Protein AF-A0A920QFM1-F1 (afdb_monomer_lite)

Secondary structure (DSSP, 8-state):
-HHHHHHHHHH-TTTTTSPPEEESS--SHHHHHHHHHTT-SEEE-SHHHHHH-GGGG---

Radius of gyration: 12.33 Å; chains: 1; bounding box: 22×18×40 Å

pLDDT: mean 93.04, std 6.97, range [58.28, 97.44]

Foldseek 3Di:
DQLVVLLVQCPDPVRVPPAAEGEDDDQAVVSQVSSVVSPHPYYDDDPNCVVPNPCSPDDD

Sequence (60 aa):
MALFMVTEIAKDPETSNLPISAIGGISNWRDATEFIVMGAGGVQVCTAAMHYGFKIVEND

S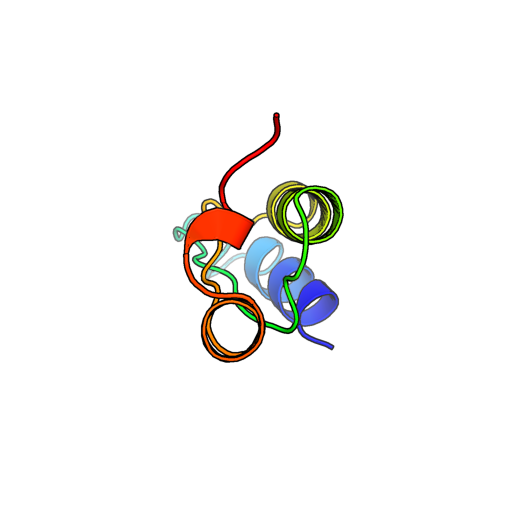tructure (mmCIF, N/CA/C/O backbone):
data_AF-A0A920QFM1-F1
#
_entry.id   AF-A0A920QFM1-F1
#
loop_
_atom_site.group_PDB
_atom_site.id
_atom_site.type_symbol
_atom_site.label_atom_id
_atom_site.label_alt_id
_atom_site.label_comp_id
_atom_site.label_asym_id
_atom_site.label_entity_id
_atom_site.label_seq_id
_atom_site.pdbx_PDB_ins_code
_atom_site.Cartn_x
_atom_site.Cartn_y
_atom_site.Cartn_z
_atom_site.occupancy
_atom_site.B_iso_or_equiv
_atom_site.auth_seq_id
_atom_site.auth_comp_id
_atom_site.auth_asym_id
_atom_site.auth_atom_id
_atom_site.pdbx_PDB_model_num
ATOM 1 N N . MET A 1 1 ? 2.227 -10.493 4.904 1.00 68.12 1 MET A N 1
ATOM 2 C CA . MET A 1 1 ? 3.004 -9.802 5.961 1.00 68.12 1 MET A CA 1
ATOM 3 C C . MET A 1 1 ? 2.645 -8.324 6.094 1.00 68.12 1 MET A C 1
ATOM 5 O O . MET A 1 1 ? 2.355 -7.943 7.209 1.00 68.12 1 MET A O 1
ATOM 9 N N . ALA A 1 2 ? 2.554 -7.497 5.048 1.00 87.00 2 ALA A N 1
ATOM 10 C CA . ALA A 1 2 ? 2.086 -6.106 5.219 1.00 87.00 2 ALA A CA 1
ATOM 11 C C . ALA A 1 2 ? 0.555 -5.973 5.382 1.00 87.00 2 ALA A C 1
ATOM 13 O O . ALA A 1 2 ? 0.089 -5.205 6.216 1.00 87.00 2 AL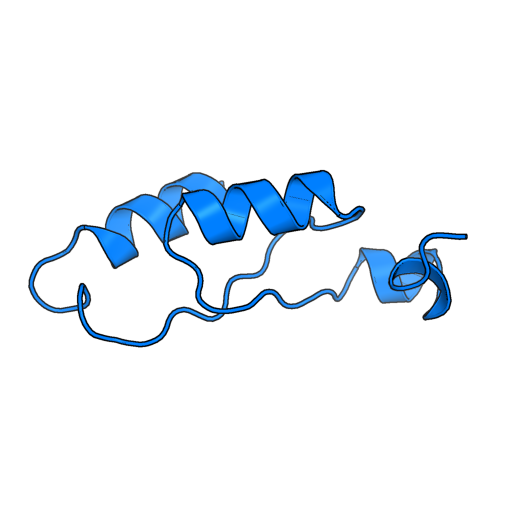A A O 1
ATOM 14 N N . LEU A 1 3 ? -0.218 -6.785 4.653 1.00 91.19 3 LEU A N 1
ATOM 15 C CA . LEU A 1 3 ? -1.684 -6.758 4.686 1.00 91.19 3 LEU A CA 1
ATOM 16 C C . LEU A 1 3 ? -2.261 -6.979 6.098 1.00 91.19 3 LEU A C 1
ATOM 18 O O . LEU A 1 3 ? -3.097 -6.219 6.564 1.00 91.19 3 LEU A O 1
ATOM 22 N N . PHE A 1 4 ? -1.733 -7.986 6.800 1.00 93.44 4 PHE A N 1
ATOM 23 C CA . PHE A 1 4 ? -2.150 -8.325 8.161 1.00 93.44 4 PHE A CA 1
ATOM 24 C C . PHE A 1 4 ? -1.801 -7.212 9.158 1.00 93.44 4 PHE A C 1
ATOM 26 O O . PHE A 1 4 ? -2.616 -6.873 10.001 1.00 93.44 4 PHE A O 1
ATOM 33 N N . MET A 1 5 ? -0.617 -6.597 9.031 1.00 94.81 5 MET A N 1
ATOM 34 C CA . MET A 1 5 ? -0.225 -5.479 9.898 1.00 94.81 5 MET A CA 1
ATOM 35 C C . MET A 1 5 ? -1.165 -4.280 9.734 1.00 94.81 5 MET A C 1
ATOM 37 O O . MET A 1 5 ? -1.533 -3.664 10.727 1.00 94.81 5 MET A O 1
ATOM 41 N N . VAL A 1 6 ? -1.598 -3.981 8.504 1.00 96.38 6 VAL A N 1
ATOM 42 C CA . VAL A 1 6 ? -2.586 -2.919 8.250 1.00 96.38 6 VAL A CA 1
ATOM 43 C C . VAL A 1 6 ? -3.917 -3.236 8.920 1.00 96.38 6 VAL A C 1
ATOM 45 O O . VAL A 1 6 ? -4.476 -2.361 9.571 1.00 96.38 6 VAL A O 1
ATOM 48 N N . THR A 1 7 ? -4.389 -4.479 8.828 1.00 96.00 7 THR A N 1
ATOM 49 C CA . THR A 1 7 ? -5.625 -4.904 9.494 1.00 96.00 7 THR A CA 1
ATOM 50 C C . THR A 1 7 ? -5.553 -4.755 11.010 1.00 96.00 7 THR A C 1
ATOM 52 O O . THR A 1 7 ? -6.518 -4.294 11.614 1.00 96.00 7 THR A O 1
ATOM 55 N N . GLU A 1 8 ? -4.440 -5.148 11.630 1.00 96.69 8 GLU A N 1
ATOM 56 C CA . GLU A 1 8 ? -4.283 -5.051 13.084 1.00 96.69 8 GLU A CA 1
ATOM 57 C C . GLU A 1 8 ? -4.245 -3.591 13.544 1.00 96.69 8 GLU A C 1
ATOM 59 O O . GLU A 1 8 ? -4.968 -3.232 14.467 1.00 96.69 8 GLU A O 1
ATOM 64 N N . ILE A 1 9 ? -3.500 -2.726 12.844 1.00 95.88 9 ILE A N 1
ATOM 65 C CA . ILE A 1 9 ? -3.463 -1.283 13.139 1.00 95.88 9 ILE A CA 1
ATOM 66 C C . ILE A 1 9 ? -4.856 -0.666 12.949 1.00 95.88 9 ILE A C 1
ATOM 68 O O . ILE A 1 9 ? -5.355 0.024 13.828 1.00 95.88 9 ILE A O 1
ATOM 72 N N . ALA A 1 10 ? -5.544 -0.963 11.845 1.00 96.38 10 ALA A N 1
ATOM 73 C CA . ALA A 1 10 ? -6.878 -0.419 11.585 1.00 96.38 10 ALA A CA 1
ATOM 74 C C . ALA A 1 10 ? -7.922 -0.831 12.641 1.00 96.38 10 ALA A C 1
ATOM 76 O O . ALA A 1 10 ? -8.897 -0.111 12.859 1.00 96.38 10 ALA A O 1
ATOM 77 N N . LYS A 1 11 ? -7.741 -1.988 13.289 1.00 96.31 11 LYS A N 1
ATOM 78 C CA . LYS A 1 11 ? -8.642 -2.502 14.331 1.00 96.31 11 LYS A CA 1
ATOM 79 C C . LYS A 1 11 ? -8.267 -2.062 15.743 1.00 96.31 11 LYS A C 1
ATOM 81 O O . LYS A 1 11 ? -9.110 -2.174 16.634 1.00 96.31 11 LYS A O 1
ATOM 86 N N . ASP A 1 12 ? -7.039 -1.605 15.963 1.00 97.19 12 ASP A N 1
ATOM 87 C CA . ASP A 1 12 ? -6.586 -1.181 17.282 1.00 97.19 12 ASP A CA 1
ATOM 88 C C . ASP A 1 12 ? -7.351 0.085 17.723 1.00 97.19 12 ASP A C 1
ATOM 90 O O . ASP A 1 12 ? -7.343 1.084 16.999 1.00 97.19 12 ASP A O 1
ATOM 94 N N . PRO A 1 13 ? -8.008 0.094 18.899 1.00 96.62 13 PRO A N 1
ATOM 95 C CA . PRO A 1 13 ? -8.780 1.244 19.366 1.00 96.62 13 PRO A CA 1
ATOM 96 C C . PRO A 1 13 ? -7.992 2.558 19.405 1.00 96.62 13 PRO A C 1
ATOM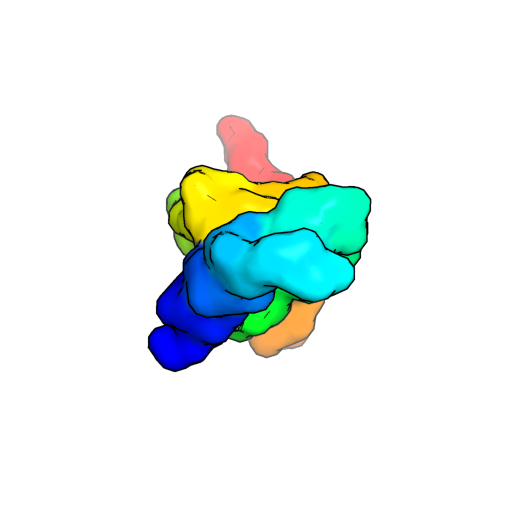 98 O O . PRO A 1 13 ? -8.560 3.604 19.083 1.00 96.62 13 PRO A O 1
ATOM 101 N N . GLU A 1 14 ? -6.703 2.520 19.753 1.00 97.44 14 GLU A N 1
ATOM 102 C CA . GLU A 1 14 ? -5.853 3.711 19.864 1.00 97.44 14 GLU A CA 1
ATOM 103 C C . GLU A 1 14 ? -5.518 4.313 18.496 1.00 97.44 14 GLU A C 1
ATOM 105 O O . GLU A 1 14 ? -5.291 5.519 18.387 1.00 97.44 14 GLU A O 1
ATOM 110 N N . THR A 1 15 ? -5.519 3.494 17.440 1.00 96.25 15 THR A N 1
ATOM 111 C CA . THR A 1 15 ? -5.104 3.919 16.092 1.00 96.25 15 THR A CA 1
ATOM 112 C C . THR A 1 15 ? -6.207 3.839 15.033 1.00 96.25 15 THR A C 1
ATOM 114 O O . THR A 1 15 ? -6.026 4.359 13.935 1.00 96.25 15 THR A O 1
ATOM 117 N N . SER A 1 16 ? -7.388 3.322 15.383 1.00 94.19 16 SER A N 1
ATOM 118 C CA . SER A 1 16 ? -8.550 3.110 14.499 1.00 94.19 16 SER A CA 1
ATOM 119 C C . SER A 1 16 ? -9.047 4.351 13.745 1.00 94.19 16 SER A C 1
ATOM 121 O O . SER A 1 16 ? -9.661 4.227 12.689 1.00 94.19 16 SER A O 1
ATOM 123 N N . ASN A 1 17 ? -8.779 5.551 14.266 1.00 94.31 17 ASN A N 1
ATOM 124 C CA . ASN A 1 17 ? -9.169 6.822 13.643 1.00 94.31 17 ASN A CA 1
ATOM 125 C C . ASN A 1 17 ? -7.996 7.563 12.982 1.00 94.31 17 ASN A C 1
ATOM 127 O O . ASN A 1 17 ? -8.168 8.688 12.507 1.00 94.31 17 ASN A O 1
ATOM 131 N N . LEU A 1 18 ? -6.798 6.978 12.974 1.00 97.12 18 LEU A N 1
ATOM 132 C CA . LEU A 1 18 ? -5.632 7.578 12.339 1.00 97.12 18 LEU A CA 1
ATOM 133 C C . LEU A 1 18 ? -5.568 7.177 10.859 1.00 97.12 18 LEU A C 1
ATO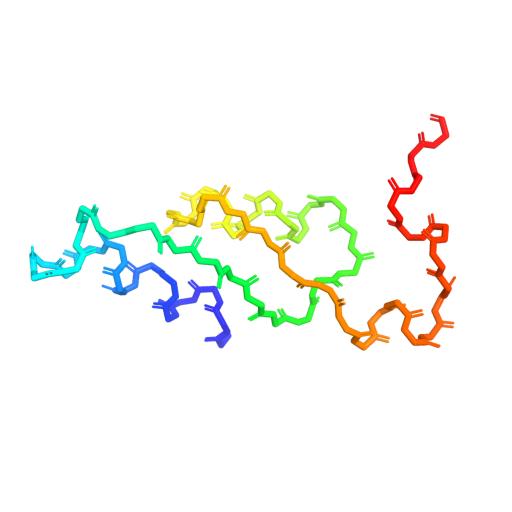M 135 O O . LEU A 1 18 ? -5.847 6.030 10.511 1.00 97.12 18 LEU A O 1
ATOM 139 N N . PRO A 1 19 ? -5.181 8.096 9.958 1.00 96.69 19 PRO A N 1
ATOM 140 C CA . PRO A 1 19 ? -5.020 7.765 8.551 1.00 96.69 19 PRO A CA 1
ATOM 141 C C . PRO A 1 19 ? -3.857 6.783 8.356 1.00 96.69 19 PRO A C 1
ATOM 143 O O . PRO A 1 19 ? -2.729 7.046 8.776 1.00 96.69 19 PRO A O 1
ATOM 146 N N . ILE A 1 20 ? -4.118 5.673 7.664 1.00 96.88 20 ILE A N 1
ATOM 147 C CA . ILE A 1 20 ? -3.112 4.649 7.364 1.00 96.88 20 ILE A CA 1
ATOM 148 C C . ILE A 1 20 ? -2.637 4.798 5.916 1.00 96.88 20 ILE A C 1
ATOM 150 O O . ILE A 1 20 ? -3.432 4.723 4.977 1.00 96.88 20 ILE A O 1
ATOM 154 N N . SER A 1 21 ? -1.325 4.963 5.739 1.00 96.12 21 SER A N 1
ATOM 155 C CA . SER A 1 21 ? -0.652 4.909 4.438 1.00 96.12 21 SER A CA 1
ATOM 156 C C . SER A 1 21 ? 0.124 3.599 4.326 1.00 96.12 21 SER A C 1
ATOM 158 O O . SER A 1 21 ? 1.161 3.428 4.969 1.00 96.12 21 SER A O 1
ATOM 160 N N . ALA A 1 22 ? -0.402 2.650 3.553 1.00 96.06 22 ALA A N 1
ATOM 161 C CA . ALA A 1 22 ? 0.119 1.289 3.499 1.00 96.06 22 ALA A CA 1
ATOM 162 C C . ALA A 1 22 ? 1.192 1.102 2.418 1.00 96.06 22 ALA A C 1
ATOM 164 O O . ALA A 1 22 ? 1.129 1.681 1.336 1.00 96.06 22 ALA A O 1
ATOM 165 N N . ILE A 1 23 ? 2.167 0.239 2.692 1.00 95.88 23 ILE A N 1
ATOM 166 C CA . ILE A 1 23 ? 3.210 -0.153 1.744 1.00 95.88 23 ILE A CA 1
ATOM 167 C C . ILE A 1 23 ? 3.558 -1.626 1.935 1.00 95.88 23 ILE A C 1
ATOM 169 O O . ILE A 1 23 ? 3.554 -2.139 3.054 1.00 95.88 23 ILE A O 1
ATOM 173 N N . GLY A 1 24 ? 3.913 -2.301 0.844 1.00 94.19 24 GLY A N 1
ATOM 174 C CA . GLY A 1 24 ? 4.515 -3.629 0.903 1.00 94.19 24 GLY A CA 1
ATOM 175 C C . GLY A 1 24 ? 4.100 -4.511 -0.260 1.00 94.19 24 GLY A C 1
ATOM 176 O O . GLY A 1 24 ? 3.047 -5.133 -0.215 1.00 94.19 24 GLY A O 1
ATOM 177 N N . GLY A 1 25 ? 4.965 -4.602 -1.273 1.00 93.00 25 GLY A N 1
ATOM 178 C CA . GLY A 1 25 ? 4.799 -5.553 -2.376 1.00 93.00 25 GLY A CA 1
ATOM 179 C C . GLY A 1 25 ? 3.665 -5.241 -3.356 1.00 93.00 25 GLY A C 1
ATOM 180 O O . GLY A 1 25 ? 3.245 -6.138 -4.069 1.00 93.00 25 GLY A O 1
ATOM 181 N N . ILE A 1 26 ? 3.181 -3.997 -3.406 1.00 95.12 26 ILE A N 1
ATOM 182 C CA . ILE A 1 26 ? 2.124 -3.578 -4.336 1.00 95.12 26 ILE A CA 1
ATOM 183 C C . ILE A 1 26 ? 2.699 -3.482 -5.750 1.00 95.12 26 ILE A C 1
ATOM 185 O O . ILE A 1 26 ? 3.631 -2.710 -5.990 1.00 95.12 26 ILE A O 1
ATOM 189 N N . SER A 1 27 ? 2.142 -4.261 -6.672 1.00 94.31 27 SER A N 1
ATOM 190 C CA . SER A 1 27 ? 2.588 -4.352 -8.066 1.00 94.31 27 SER A CA 1
ATOM 191 C C . SER A 1 27 ? 1.482 -4.099 -9.091 1.00 94.31 27 SER A C 1
ATOM 193 O O . SER A 1 27 ? 1.767 -3.877 -10.264 1.00 94.31 27 SER A O 1
ATOM 195 N N . ASN A 1 28 ? 0.223 -4.133 -8.660 1.00 93.19 28 ASN A N 1
ATOM 196 C CA . ASN A 1 28 ? -0.941 -3.907 -9.503 1.00 93.19 28 ASN A CA 1
ATOM 197 C C . ASN A 1 28 ? -2.106 -3.334 -8.673 1.00 93.19 28 ASN A C 1
ATOM 199 O O . ASN A 1 28 ? -2.039 -3.229 -7.445 1.00 93.19 28 ASN A O 1
ATOM 203 N N . TRP A 1 29 ? -3.197 -2.975 -9.351 1.00 93.81 29 TRP A N 1
ATOM 204 C CA . TRP A 1 29 ? -4.365 -2.372 -8.706 1.00 93.81 29 TRP A CA 1
ATOM 205 C C . TRP A 1 29 ? -5.077 -3.303 -7.711 1.00 93.81 29 TRP A C 1
ATOM 207 O O . TRP A 1 29 ? -5.685 -2.813 -6.759 1.00 93.81 29 TRP A O 1
ATOM 217 N N . ARG A 1 30 ? -5.024 -4.630 -7.904 1.00 94.62 30 ARG A N 1
ATOM 218 C CA . ARG A 1 30 ? -5.653 -5.594 -6.986 1.00 94.62 30 ARG A CA 1
ATOM 219 C C . ARG A 1 30 ? -4.920 -5.586 -5.658 1.00 94.62 30 ARG A C 1
ATOM 221 O O . ARG A 1 30 ? -5.576 -5.404 -4.641 1.00 94.62 30 ARG A O 1
ATOM 228 N N . ASP A 1 31 ? -3.588 -5.640 -5.684 1.00 95.00 31 ASP A N 1
ATOM 229 C CA . ASP A 1 31 ? -2.765 -5.533 -4.475 1.00 95.00 31 ASP A CA 1
ATOM 230 C C . ASP A 1 31 ? -3.100 -4.233 -3.720 1.00 95.00 31 ASP A C 1
ATOM 232 O O . ASP A 1 31 ? -3.341 -4.243 -2.516 1.00 95.00 31 ASP A O 1
ATOM 236 N N . ALA A 1 32 ? -3.190 -3.104 -4.436 1.00 94.88 32 ALA A N 1
ATOM 237 C CA . ALA A 1 32 ? -3.579 -1.820 -3.849 1.00 94.88 32 ALA A CA 1
ATOM 238 C C . ALA A 1 32 ? -4.984 -1.860 -3.216 1.00 94.88 32 ALA A C 1
ATOM 240 O O . ALA A 1 32 ? -5.189 -1.344 -2.117 1.00 94.88 32 ALA A O 1
ATOM 241 N N . THR A 1 33 ? -5.940 -2.505 -3.886 1.00 95.38 33 THR A N 1
ATOM 242 C CA . THR A 1 33 ? -7.318 -2.654 -3.398 1.00 95.38 33 THR A CA 1
ATOM 243 C C . THR A 1 33 ? -7.375 -3.516 -2.139 1.00 95.38 33 THR A C 1
ATOM 245 O O . THR A 1 33 ? -8.111 -3.177 -1.216 1.00 95.38 33 THR A O 1
ATOM 248 N N . GLU A 1 34 ? -6.576 -4.583 -2.048 1.00 96.19 34 GLU A N 1
ATOM 249 C CA . GLU A 1 34 ? -6.500 -5.415 -0.842 1.00 96.19 34 GLU A CA 1
ATOM 250 C C . GLU A 1 34 ? -6.086 -4.588 0.381 1.00 96.19 34 GLU A C 1
ATOM 252 O O . GLU A 1 34 ? -6.691 -4.716 1.444 1.00 96.19 34 GLU A O 1
ATOM 257 N N . PHE A 1 35 ? -5.108 -3.688 0.243 1.00 96.81 35 PHE A N 1
ATOM 258 C CA . PHE A 1 35 ? -4.702 -2.805 1.341 1.00 96.81 35 PHE A CA 1
ATOM 259 C C . PHE A 1 35 ? -5.802 -1.825 1.753 1.00 96.81 35 PHE A C 1
ATOM 261 O O . PHE A 1 35 ? -6.003 -1.598 2.947 1.00 96.81 35 PHE A O 1
ATOM 268 N N . ILE A 1 36 ? -6.528 -1.267 0.783 1.00 95.88 36 ILE A N 1
ATOM 269 C CA . ILE A 1 36 ? -7.626 -0.330 1.049 1.00 95.88 36 ILE A CA 1
ATOM 270 C C . ILE A 1 36 ? -8.765 -1.038 1.789 1.00 95.88 36 ILE A C 1
ATOM 272 O O . ILE A 1 36 ? -9.249 -0.537 2.801 1.00 95.88 36 ILE A O 1
ATOM 276 N N . VAL A 1 37 ? -9.141 -2.242 1.348 1.00 95.94 37 VAL A N 1
ATOM 277 C CA . VAL A 1 37 ? -10.168 -3.062 2.014 1.00 95.94 37 VAL A CA 1
ATOM 278 C C . VAL A 1 37 ? -9.784 -3.387 3.461 1.00 95.94 37 VAL A C 1
ATOM 280 O O . VAL A 1 37 ? -10.654 -3.503 4.320 1.00 95.94 37 VAL A O 1
ATOM 283 N N . MET A 1 38 ? -8.488 -3.491 3.751 1.00 95.12 38 MET A N 1
ATOM 284 C CA . M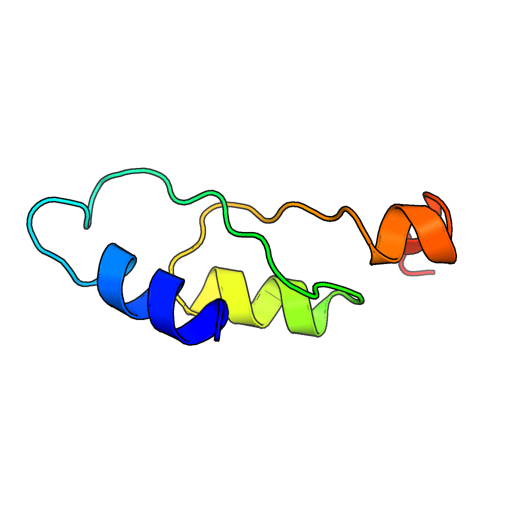ET A 1 38 ? -7.977 -3.773 5.093 1.00 95.12 38 MET A CA 1
ATOM 285 C C . MET A 1 38 ? -7.860 -2.540 5.998 1.00 95.12 38 MET A C 1
ATOM 287 O O . MET A 1 38 ? -7.489 -2.698 7.160 1.00 95.12 38 MET A O 1
ATOM 291 N N . GLY A 1 39 ? -8.193 -1.344 5.502 1.00 95.00 39 GLY A N 1
ATOM 292 C CA . GLY A 1 39 ? -8.245 -0.108 6.289 1.00 95.00 39 GLY A CA 1
ATOM 293 C C . GLY A 1 39 ? -7.239 0.969 5.878 1.00 95.00 39 GLY A C 1
ATOM 294 O O . GLY A 1 39 ? -7.172 2.011 6.527 1.00 95.00 39 GLY A O 1
ATOM 295 N N . ALA A 1 40 ? -6.457 0.767 4.813 1.00 97.12 40 ALA A N 1
ATOM 296 C CA . ALA A 1 40 ? -5.573 1.814 4.308 1.00 97.12 40 ALA A CA 1
ATOM 297 C C . ALA A 1 40 ? -6.365 2.937 3.613 1.00 97.12 40 ALA A C 1
ATOM 299 O O . ALA A 1 40 ? -7.203 2.679 2.752 1.00 97.12 40 ALA A O 1
ATOM 300 N N . GLY A 1 41 ? -6.046 4.195 3.927 1.00 95.31 41 GLY A N 1
ATOM 301 C CA . GLY A 1 41 ? -6.575 5.364 3.209 1.00 95.31 41 GLY A CA 1
ATOM 302 C C . GLY A 1 41 ? -5.818 5.663 1.911 1.00 95.31 41 GLY A C 1
ATOM 303 O O . GLY A 1 41 ? -6.319 6.368 1.039 1.00 95.31 41 GLY A O 1
ATOM 304 N N . GLY A 1 42 ? -4.611 5.116 1.771 1.00 94.94 42 GLY A N 1
ATOM 305 C CA . GLY A 1 42 ? -3.786 5.225 0.576 1.00 94.94 42 GLY A CA 1
ATOM 306 C C . GLY A 1 42 ? -2.665 4.193 0.574 1.00 94.94 42 GLY A C 1
ATOM 307 O O . GLY A 1 42 ? -2.385 3.553 1.592 1.00 94.94 42 GLY A O 1
ATOM 308 N N . VAL A 1 43 ? -2.022 4.038 -0.582 1.00 96.25 43 VAL A N 1
ATOM 309 C CA . VAL A 1 43 ? -0.954 3.059 -0.790 1.00 96.25 43 VAL A CA 1
ATOM 310 C C . VAL A 1 43 ? 0.298 3.702 -1.379 1.00 96.25 43 VAL A C 1
ATOM 312 O O . VAL A 1 43 ? 0.215 4.651 -2.156 1.00 96.25 43 VAL A O 1
ATOM 315 N N . GLN A 1 44 ? 1.463 3.170 -1.023 1.00 96.19 44 GLN A N 1
ATOM 316 C CA . GLN A 1 44 ? 2.761 3.589 -1.544 1.00 96.19 44 GLN A CA 1
ATOM 317 C C . GLN A 1 44 ? 3.418 2.446 -2.320 1.00 96.19 44 GLN A C 1
ATOM 319 O O . GLN A 1 44 ? 3.311 1.273 -1.956 1.00 96.19 44 GLN A O 1
ATOM 324 N N . VAL A 1 45 ? 4.144 2.799 -3.381 1.00 94.69 45 VAL A N 1
ATOM 325 C CA . VAL A 1 45 ? 4.804 1.847 -4.281 1.00 94.69 45 VAL A CA 1
ATOM 326 C C . VAL A 1 45 ? 6.277 2.229 -4.423 1.00 94.69 45 VAL A C 1
ATOM 328 O O . VAL A 1 45 ? 6.588 3.360 -4.781 1.00 94.69 45 VAL A O 1
ATOM 331 N N . CYS A 1 46 ? 7.188 1.286 -4.148 1.00 94.12 46 CYS A N 1
ATOM 332 C CA . CYS A 1 46 ? 8.636 1.490 -4.280 1.00 94.12 46 CYS A CA 1
ATOM 333 C C . CYS A 1 46 ? 9.281 0.461 -5.221 1.00 94.12 46 CYS A C 1
ATOM 335 O O . CYS A 1 46 ? 9.639 0.798 -6.343 1.00 94.12 46 CYS A O 1
ATOM 337 N N . THR A 1 47 ? 9.373 -0.809 -4.812 1.00 95.50 47 THR A N 1
ATOM 338 C CA . THR A 1 47 ? 10.047 -1.883 -5.561 1.00 95.50 47 THR A CA 1
ATOM 339 C C . THR A 1 47 ? 9.480 -2.045 -6.959 1.00 95.50 47 THR A C 1
ATOM 341 O O . THR A 1 47 ? 10.226 -2.065 -7.932 1.00 95.50 47 THR A O 1
ATOM 344 N N . ALA A 1 48 ? 8.157 -2.080 -7.082 1.00 93.12 48 ALA A N 1
ATOM 345 C CA . ALA A 1 48 ? 7.526 -2.240 -8.378 1.00 93.12 48 ALA A CA 1
ATOM 346 C C . ALA A 1 48 ? 7.727 -1.002 -9.279 1.00 93.12 48 ALA A C 1
ATOM 348 O O . ALA A 1 48 ? 7.992 -1.160 -10.465 1.00 93.12 48 ALA A O 1
ATOM 349 N N . ALA A 1 49 ? 7.741 0.214 -8.720 1.00 93.62 49 ALA A N 1
ATOM 350 C CA . ALA A 1 49 ? 8.082 1.425 -9.474 1.00 93.62 49 ALA A CA 1
ATOM 351 C C . ALA A 1 49 ? 9.548 1.424 -9.951 1.00 93.62 49 ALA A C 1
ATOM 353 O O . ALA A 1 49 ? 9.828 1.856 -11.066 1.00 93.62 49 ALA A O 1
ATOM 354 N N . MET A 1 50 ? 10.482 0.895 -9.150 1.00 96.38 50 MET A N 1
ATOM 355 C CA . MET A 1 50 ? 11.888 0.740 -9.556 1.00 96.38 50 MET A CA 1
ATOM 356 C C . MET A 1 50 ? 12.062 -0.276 -10.693 1.00 96.38 50 MET A C 1
ATOM 358 O O . MET A 1 50 ? 12.899 -0.067 -11.566 1.00 96.38 50 MET A O 1
ATOM 362 N N . HIS A 1 51 ? 11.289 -1.367 -10.693 1.00 94.38 51 HIS A N 1
ATOM 363 C CA . HIS A 1 51 ? 11.403 -2.426 -11.703 1.00 94.38 51 HIS A CA 1
ATOM 364 C C . HIS A 1 51 ? 10.638 -2.138 -12.997 1.00 94.38 51 HIS A C 1
ATOM 366 O O . HIS A 1 51 ? 11.127 -2.471 -14.074 1.00 94.38 51 HIS A O 1
ATOM 372 N N . TYR A 1 52 ? 9.449 -1.544 -12.900 1.00 91.00 52 TYR A N 1
ATOM 373 C CA . TYR A 1 52 ? 8.520 -1.398 -14.025 1.00 91.00 52 TYR A CA 1
ATOM 374 C C . TYR A 1 52 ? 8.342 0.060 -14.479 1.00 91.00 52 TYR A C 1
ATOM 376 O O . TYR A 1 52 ? 7.669 0.325 -15.476 1.00 91.00 52 TYR A O 1
ATOM 384 N N . GLY A 1 53 ? 8.976 1.012 -13.788 1.00 91.75 53 GLY A N 1
ATOM 385 C CA . GLY A 1 53 ? 8.835 2.439 -14.056 1.00 91.75 53 GLY A CA 1
ATOM 386 C C . GLY A 1 53 ? 7.468 2.988 -13.638 1.00 91.75 53 GLY A C 1
ATOM 387 O O . GLY A 1 53 ? 6.634 2.296 -13.056 1.00 91.75 53 GLY A O 1
ATOM 388 N N . PHE A 1 54 ? 7.222 4.263 -13.947 1.00 89.75 54 PHE A N 1
ATOM 389 C CA . PHE A 1 54 ? 6.004 4.960 -13.514 1.00 89.75 54 PHE A CA 1
ATOM 390 C C . PHE A 1 54 ? 4.726 4.494 -14.213 1.00 89.75 54 PHE A C 1
ATOM 392 O O . PHE A 1 54 ? 3.648 4.727 -13.683 1.00 89.75 54 PHE A O 1
ATOM 399 N N . LYS A 1 55 ? 4.828 3.768 -15.332 1.00 90.38 55 LYS A N 1
ATOM 400 C CA . LYS A 1 55 ? 3.664 3.201 -16.033 1.00 90.38 55 LYS A CA 1
ATOM 401 C C . LYS A 1 55 ? 2.886 2.174 -15.211 1.00 90.38 55 LYS A C 1
ATOM 403 O O . LYS A 1 55 ? 1.779 1.818 -15.573 1.00 90.38 55 LYS A O 1
ATOM 408 N N . ILE A 1 56 ? 3.425 1.729 -14.077 1.00 89.88 56 ILE A N 1
ATOM 409 C CA . ILE A 1 56 ? 2.718 0.850 -13.141 1.00 89.88 56 ILE A CA 1
ATOM 410 C C . ILE A 1 56 ? 1.425 1.455 -12.562 1.00 89.88 56 ILE A C 1
ATOM 412 O O . ILE A 1 56 ? 0.604 0.724 -12.014 1.00 89.88 56 ILE A O 1
ATOM 416 N N . VAL A 1 57 ? 1.249 2.779 -12.652 1.00 88.75 57 VAL A N 1
ATOM 417 C CA . VAL A 1 57 ? 0.018 3.467 -12.220 1.00 88.75 57 VAL A CA 1
ATOM 418 C C . VAL A 1 57 ? -0.998 3.646 -13.352 1.00 88.75 57 VAL A C 1
ATOM 420 O O . VAL A 1 57 ? -2.106 4.114 -13.100 1.00 88.75 57 VAL A O 1
ATOM 423 N N . GLU A 1 58 ? -0.629 3.301 -14.586 1.00 87.75 58 GLU A N 1
ATOM 424 C CA . GLU A 1 58 ? -1.508 3.352 -15.751 1.00 87.75 58 GLU A CA 1
ATOM 425 C C . GLU A 1 58 ? -2.300 2.035 -15.832 1.00 87.75 58 GLU A C 1
ATOM 427 O O . GLU A 1 58 ? -1.737 0.946 -15.728 1.00 87.75 58 GLU A O 1
ATOM 432 N N . ASN A 1 59 ? -3.617 2.133 -16.003 1.00 68.12 59 ASN A N 1
ATOM 433 C CA . ASN A 1 59 ? -4.459 1.042 -16.488 1.00 68.12 59 ASN A CA 1
ATOM 434 C C . ASN A 1 59 ? -4.998 1.535 -17.836 1.00 68.12 59 ASN A C 1
ATOM 436 O O . ASN A 1 59 ? -5.631 2.591 -17.848 1.00 68.12 59 ASN A O 1
ATOM 440 N N . ASP A 1 60 ? -4.666 0.837 -18.926 1.00 58.28 60 ASP A N 1
ATOM 441 C CA . ASP A 1 60 ? -5.023 1.212 -20.308 1.00 58.28 60 ASP A CA 1
ATOM 442 C C . ASP A 1 60 ? -6.517 1.542 -20.505 1.00 58.28 60 ASP A C 1
ATOM 444 O O . ASP A 1 60 ? -7.375 0.851 -19.900 1.00 58.28 60 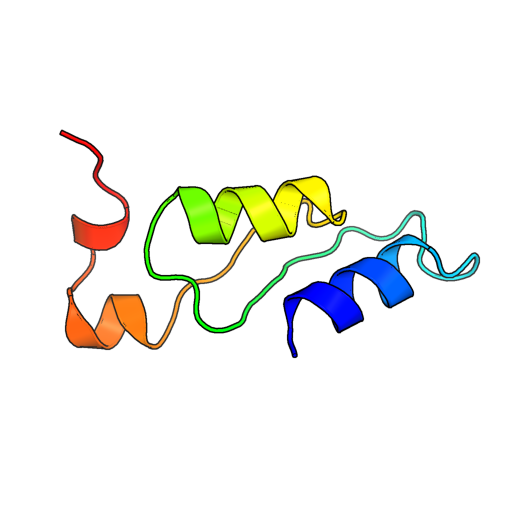ASP A O 1
#